Protein AF-G9L2Z3-F1 (afdb_monomer_lite)

Sequence (127 aa):
VCVERSVLLLQKPRLGVDSGAHSCELTGPVKLNDLVSVTQVNSICSVQGTVIGVDESTAFSWPTCDMCGNERLEQSPGDRDTFSCGDCSRVVTSPLLRRHLQVFLDCPSRPQCTVKVKLSQTSISSL

InterPro domains:
  IPR028032 Domain of unknown function DUF4503 [PF14951] (1-127)
  IPR053054 DNA repair-scaffolding protein [PTHR34347] (1-127)

Organism: Mustela putorius furo (NCBI:txid9669)

Radius of gyration: 21.16 Å; chains: 1; bounding box: 46×51×46 Å

Secondary structure (DSSP, 8-state):
--------PPPPP-------------SSPPPPPB--TTPPTT---B---EEEEE-GGG-EEEEE-TTT--S-EEEETTEEEEEEETTTTEEESS-EEEEE-EEEEE-TT-TT--EEEEPPHHHHHT-

Structure (mmCIF, N/CA/C/O backbone):
data_AF-G9L2Z3-F1
#
_entry.id   AF-G9L2Z3-F1
#
loop_
_atom_site.group_PDB
_atom_site.id
_atom_site.type_symbol
_atom_site.label_atom_id
_atom_site.label_alt_id
_atom_site.label_comp_id
_atom_site.label_asym_id
_atom_site.label_entity_id
_atom_site.label_seq_id
_atom_site.pdbx_PDB_ins_code
_atom_site.Cartn_x
_atom_site.Cartn_y
_atom_site.Cartn_z
_atom_site.occupancy
_atom_site.B_iso_or_equiv
_atom_site.auth_seq_id
_atom_site.auth_comp_id
_atom_site.auth_asym_id
_atom_site.auth_atom_id
_atom_site.pdbx_PDB_model_num
ATOM 1 N N . VAL A 1 1 ? 2.304 7.859 10.959 1.00 35.53 1 VAL A N 1
ATOM 2 C CA . VAL A 1 1 ? 1.212 8.743 10.481 1.00 35.53 1 VAL A CA 1
ATOM 3 C C . VAL A 1 1 ? 0.796 8.252 9.101 1.00 35.53 1 VAL A C 1
ATOM 5 O O . VAL A 1 1 ? 1.610 8.317 8.189 1.00 35.53 1 VAL A O 1
ATOM 8 N N . CYS A 1 2 ? -0.398 7.672 8.956 1.00 39.16 2 CYS A N 1
ATOM 9 C CA . CYS A 1 2 ? -0.909 7.229 7.655 1.00 39.16 2 CYS A CA 1
ATOM 10 C C . CYS A 1 2 ? -1.324 8.460 6.841 1.00 39.16 2 CYS A C 1
ATOM 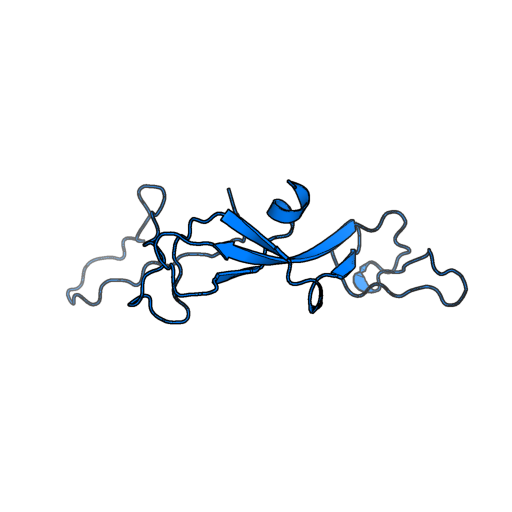12 O O . CYS A 1 2 ? -2.239 9.170 7.242 1.00 39.16 2 CYS A O 1
ATOM 14 N N . VAL A 1 3 ? -0.640 8.736 5.729 1.00 42.66 3 VAL A N 1
ATOM 15 C CA . VAL A 1 3 ? -0.977 9.850 4.829 1.00 42.66 3 VAL A CA 1
ATOM 16 C C . VAL A 1 3 ? -1.249 9.288 3.441 1.00 42.66 3 VAL A C 1
ATOM 18 O O . VAL A 1 3 ? -0.442 9.407 2.526 1.00 42.66 3 VAL A O 1
ATOM 21 N N . GLU A 1 4 ? -2.402 8.648 3.284 1.00 48.62 4 GLU A N 1
ATOM 22 C CA . GLU A 1 4 ? -3.096 8.711 2.002 1.00 48.62 4 GLU A CA 1
ATOM 23 C C . GLU A 1 4 ? -3.909 10.010 2.067 1.00 48.62 4 GLU A C 1
ATOM 25 O O . GLU A 1 4 ? -4.687 10.196 3.003 1.00 48.62 4 GLU A O 1
ATOM 30 N N . ARG A 1 5 ? -3.616 10.977 1.186 1.00 49.50 5 ARG A N 1
ATOM 31 C CA . ARG A 1 5 ? -4.146 12.354 1.238 1.00 49.50 5 ARG A CA 1
ATOM 32 C C . ARG A 1 5 ? -5.666 12.378 1.021 1.00 49.50 5 ARG A C 1
ATOM 34 O O . ARG A 1 5 ? -6.141 12.740 -0.049 1.00 49.50 5 ARG A O 1
ATOM 41 N N . SER A 1 6 ? -6.431 12.018 2.043 1.00 54.19 6 SER A N 1
ATOM 42 C CA . SER A 1 6 ? -7.870 12.253 2.084 1.00 54.19 6 SER A CA 1
ATOM 43 C C . SER A 1 6 ? -8.088 13.723 2.420 1.00 54.19 6 SER A C 1
ATOM 45 O O . SER A 1 6 ? -7.775 14.168 3.524 1.00 54.19 6 SER A O 1
ATOM 47 N N . VAL A 1 7 ? -8.570 14.501 1.452 1.00 60.03 7 VAL A N 1
ATOM 48 C CA . VAL A 1 7 ? -8.939 15.900 1.687 1.00 60.03 7 VAL A CA 1
ATOM 49 C C . VAL A 1 7 ? -10.280 15.907 2.413 1.00 60.03 7 VAL A C 1
ATOM 51 O O . VAL A 1 7 ? -11.308 15.558 1.837 1.00 60.03 7 VAL A O 1
ATOM 54 N N . LEU A 1 8 ? -10.265 16.282 3.692 1.00 59.47 8 LEU A N 1
ATOM 55 C CA . LEU A 1 8 ? -11.485 16.512 4.457 1.00 59.47 8 LEU A CA 1
ATOM 56 C C . LEU A 1 8 ? -12.011 17.908 4.122 1.00 59.47 8 LEU A C 1
ATOM 58 O O . LEU A 1 8 ? -11.366 18.906 4.434 1.00 59.47 8 LEU A O 1
ATOM 62 N N . LEU A 1 9 ? -13.187 17.981 3.501 1.00 60.50 9 LEU A N 1
ATOM 63 C CA . LEU A 1 9 ? -13.928 19.230 3.352 1.00 60.50 9 LEU A CA 1
ATOM 64 C C . LEU A 1 9 ? -15.053 19.244 4.382 1.00 60.50 9 LEU A C 1
ATOM 66 O O . LEU A 1 9 ? -15.941 18.390 4.352 1.00 60.50 9 LEU A O 1
ATOM 70 N N . LEU A 1 10 ? -15.017 20.210 5.300 1.00 59.78 10 LEU A N 1
ATOM 71 C CA . LEU A 1 10 ? -16.108 20.404 6.246 1.00 59.78 10 LEU A CA 1
ATOM 72 C C . LEU A 1 10 ? -17.334 20.897 5.469 1.00 59.78 10 LEU A C 1
ATOM 74 O O . LEU A 1 10 ? -17.287 21.946 4.822 1.00 59.78 10 LEU A O 1
ATOM 78 N N . GLN A 1 11 ? -18.434 20.144 5.508 1.00 57.38 11 GLN A N 1
ATOM 79 C CA . GLN A 1 11 ? -19.687 20.635 4.944 1.00 57.38 11 GLN A CA 1
ATOM 80 C C . GLN A 1 11 ? -20.130 21.862 5.741 1.00 57.38 11 GLN A C 1
ATOM 82 O O . GLN A 1 11 ? -20.254 21.807 6.965 1.00 57.38 11 GLN A O 1
ATOM 87 N N . LYS A 1 12 ? -20.360 22.977 5.037 1.00 55.25 12 LYS A N 1
ATOM 88 C CA . LYS A 1 12 ? -20.887 24.201 5.641 1.00 55.25 12 LYS A CA 1
ATOM 89 C C . LYS A 1 12 ? -22.200 23.855 6.361 1.00 55.25 12 LYS A C 1
ATOM 91 O O . LYS A 1 12 ? -23.083 23.277 5.717 1.00 55.25 12 LYS A O 1
ATOM 96 N N . PRO A 1 13 ? -22.352 24.180 7.659 1.00 48.16 13 PRO A N 1
ATOM 97 C CA . PRO A 1 13 ? -23.605 23.953 8.361 1.00 48.16 13 PRO A CA 1
ATOM 98 C C . PRO A 1 13 ? -24.740 24.615 7.581 1.00 48.16 13 PRO A C 1
ATOM 100 O O . PRO A 1 13 ? -24.649 25.795 7.237 1.00 48.16 13 PRO A O 1
ATOM 103 N N . ARG A 1 14 ? -25.814 23.872 7.289 1.00 49.00 14 ARG A N 1
ATOM 104 C CA . ARG A 1 14 ? -27.052 24.439 6.733 1.00 49.00 14 ARG A CA 1
ATOM 105 C C . ARG A 1 14 ? -27.821 25.180 7.827 1.00 49.00 14 ARG A C 1
ATOM 107 O O . ARG A 1 14 ? -28.951 24.831 8.145 1.00 49.00 14 ARG A O 1
ATOM 114 N N . LEU A 1 15 ? -27.192 26.182 8.427 1.00 48.12 15 LEU A N 1
ATOM 115 C CA . LEU A 1 15 ? -27.884 27.184 9.221 1.00 48.12 15 LEU A CA 1
ATOM 116 C C . LEU A 1 15 ? -28.004 28.411 8.331 1.00 48.12 15 LEU A C 1
ATOM 118 O O . LEU A 1 15 ? -27.017 29.066 8.005 1.00 48.12 15 LEU A O 1
ATOM 122 N N . GLY A 1 16 ? -29.226 28.637 7.850 1.00 51.03 16 GLY A N 1
ATOM 123 C CA . GLY A 1 16 ? -29.564 29.852 7.134 1.00 51.03 16 GLY A CA 1
ATOM 124 C C . GLY A 1 16 ? -29.298 31.047 8.036 1.00 51.03 16 GLY A C 1
ATOM 125 O O . GLY A 1 16 ? -29.812 31.099 9.145 1.00 51.03 16 GLY A O 1
ATOM 126 N N . VAL A 1 17 ? -28.440 31.943 7.568 1.00 44.88 17 VAL A N 1
ATOM 127 C CA . VAL A 1 17 ? -28.567 33.403 7.571 1.00 44.88 17 VAL A CA 1
ATOM 128 C C . VAL A 1 17 ? -27.271 33.929 6.953 1.00 44.88 17 VAL A C 1
ATOM 130 O O . VAL A 1 17 ? -26.172 33.442 7.215 1.00 44.88 17 VAL A O 1
ATOM 133 N N . ASP A 1 18 ? -27.462 34.874 6.047 1.00 54.47 18 ASP A N 1
ATOM 134 C CA . ASP A 1 18 ? -26.461 35.570 5.260 1.00 54.47 18 ASP A CA 1
ATOM 135 C C . ASP A 1 18 ? -25.359 36.183 6.144 1.00 54.47 18 ASP A C 1
ATOM 137 O O . ASP A 1 18 ? -25.625 37.018 7.008 1.00 54.47 18 ASP A O 1
ATOM 141 N N . SER A 1 19 ? -24.117 35.736 5.963 1.00 49.62 19 SER A N 1
ATOM 142 C CA . SER A 1 19 ? -22.906 36.415 6.435 1.00 49.62 19 SER A CA 1
ATOM 143 C C . SER A 1 19 ? -21.692 35.883 5.676 1.00 49.62 19 SER A C 1
ATOM 145 O O . SER A 1 19 ? -21.572 34.681 5.413 1.00 49.62 19 SER A O 1
ATOM 147 N N . GLY A 1 20 ? -20.823 36.819 5.288 1.00 47.25 20 GLY A N 1
ATOM 148 C CA . GLY A 1 20 ? -19.696 36.657 4.373 1.00 47.25 20 GLY A CA 1
ATOM 149 C C . GLY A 1 20 ? -18.858 35.401 4.601 1.00 47.25 20 GLY A C 1
ATOM 150 O O . GLY A 1 20 ? -18.643 34.939 5.719 1.00 47.25 20 GLY A O 1
ATOM 151 N N . ALA A 1 21 ? -18.416 34.820 3.489 1.00 49.72 21 ALA A N 1
ATOM 152 C CA . ALA A 1 21 ? -17.725 33.546 3.423 1.00 49.72 21 ALA A CA 1
ATOM 153 C C . ALA A 1 21 ? -16.389 33.554 4.187 1.00 49.72 21 ALA A C 1
ATOM 155 O O . ALA A 1 21 ? -15.342 33.866 3.629 1.00 49.72 21 ALA A O 1
ATOM 156 N N . HIS A 1 22 ? -16.418 33.119 5.444 1.00 50.19 22 HIS A N 1
ATOM 157 C CA . HIS A 1 22 ? -15.239 32.582 6.106 1.00 50.19 22 HIS A CA 1
ATOM 158 C C . HIS A 1 22 ? -15.073 31.127 5.661 1.00 50.19 22 HIS A C 1
ATOM 160 O O . HIS A 1 22 ? -15.927 30.276 5.924 1.00 50.19 22 HIS A O 1
ATOM 166 N N . SER A 1 23 ? -13.992 30.861 4.927 1.00 57.44 23 SER A N 1
ATOM 167 C CA . SER A 1 23 ? -13.446 29.515 4.757 1.00 57.44 23 SER A CA 1
ATOM 168 C C . SER A 1 23 ? -13.345 28.870 6.143 1.00 57.44 23 SER A C 1
ATOM 170 O O . SER A 1 23 ? -12.799 29.476 7.065 1.00 57.44 23 SER A O 1
ATOM 172 N N . CYS A 1 24 ? -13.927 27.681 6.320 1.00 58.81 24 CYS A N 1
ATOM 173 C CA . CYS A 1 24 ? -13.792 26.917 7.557 1.00 58.81 24 CYS A CA 1
ATOM 174 C C . CYS A 1 24 ? -12.358 26.375 7.640 1.00 58.81 24 CYS A C 1
ATOM 176 O O . CYS A 1 24 ? -12.106 25.218 7.307 1.00 58.81 24 CYS A O 1
ATOM 178 N N . GLU A 1 25 ? -11.413 27.225 8.032 1.00 66.94 25 GLU A N 1
ATOM 179 C CA . GLU A 1 25 ? -10.048 26.803 8.324 1.00 66.94 25 GLU A CA 1
ATOM 180 C C . GLU A 1 25 ? -10.044 25.936 9.585 1.00 66.94 25 GLU A C 1
ATOM 182 O O . GLU A 1 25 ? -10.629 26.278 10.615 1.00 66.94 25 GLU A O 1
ATOM 187 N N . LEU A 1 26 ? -9.402 24.774 9.489 1.00 67.06 26 LEU A N 1
ATOM 188 C CA . LEU A 1 26 ? -9.229 23.872 10.618 1.00 67.06 26 LEU A CA 1
ATOM 189 C C . LEU A 1 26 ? -8.200 24.485 11.573 1.00 67.06 26 LEU A C 1
ATOM 191 O O . LEU A 1 26 ? -7.024 24.591 11.240 1.00 67.06 26 LEU A O 1
ATOM 195 N N . THR A 1 27 ? -8.630 24.847 12.779 1.00 76.50 27 THR A N 1
ATOM 196 C CA . THR A 1 27 ? -7.771 25.416 13.835 1.00 76.50 27 THR A CA 1
ATOM 197 C C . THR A 1 27 ? -6.833 24.395 14.492 1.00 76.50 27 THR A C 1
ATOM 199 O O . THR A 1 27 ? -6.074 24.747 15.392 1.00 76.50 27 THR A O 1
ATOM 202 N N . GLY A 1 28 ? -6.847 23.134 14.050 1.00 76.06 28 GLY A N 1
ATOM 203 C CA . GLY A 1 28 ? -5.963 22.084 14.544 1.00 76.06 28 GLY A CA 1
ATOM 204 C C . GLY A 1 28 ? -6.192 20.726 13.872 1.00 76.06 28 GLY A C 1
ATOM 205 O O . GLY A 1 28 ? -7.044 20.601 12.986 1.00 76.06 28 GLY A O 1
ATOM 206 N N . PRO A 1 29 ? -5.436 19.691 14.284 1.00 77.38 29 PRO A N 1
ATOM 207 C CA . PRO A 1 29 ? -5.604 18.335 13.775 1.00 77.38 29 PRO A CA 1
ATOM 208 C C . PRO A 1 29 ? -7.015 17.807 14.052 1.00 77.38 29 PRO A C 1
ATOM 210 O O . PRO A 1 29 ? -7.488 17.828 15.189 1.00 77.38 29 PRO A O 1
ATOM 213 N N . VAL A 1 30 ? -7.681 17.298 13.017 1.00 79.62 30 VAL A N 1
ATOM 214 C CA . VAL A 1 30 ? -9.016 16.705 13.148 1.00 79.62 30 VAL A CA 1
ATOM 215 C C . VAL A 1 30 ? -8.896 15.345 13.825 1.00 79.62 30 VAL A C 1
ATOM 217 O O . VAL A 1 30 ? -8.189 14.461 13.338 1.00 79.62 30 VAL A O 1
ATOM 220 N N . LYS A 1 31 ? -9.618 15.160 14.932 1.00 85.31 31 LYS A N 1
ATOM 221 C CA . LYS A 1 31 ? -9.793 13.846 15.550 1.00 85.31 31 LYS A CA 1
ATOM 222 C C . LYS A 1 31 ? -10.967 13.134 14.883 1.00 85.31 31 LYS A C 1
ATOM 224 O O . LYS A 1 31 ? -12.072 13.667 14.834 1.00 85.31 31 LYS A O 1
ATOM 229 N N . LEU A 1 32 ? -10.716 11.936 14.369 1.00 89.31 32 LEU A N 1
ATOM 230 C CA . LEU A 1 32 ? -11.748 11.084 13.789 1.00 89.31 32 LEU A CA 1
ATOM 231 C C . LEU A 1 32 ? -12.480 10.308 14.889 1.00 89.31 32 LEU A C 1
ATOM 233 O O . LEU A 1 32 ? -11.885 9.967 15.911 1.00 89.31 32 LEU A O 1
ATOM 237 N N . ASN A 1 33 ? -13.758 10.012 14.657 1.00 90.00 33 ASN A N 1
ATOM 238 C CA . ASN A 1 33 ? -14.525 9.112 15.518 1.00 90.00 33 ASN A CA 1
ATOM 239 C C . ASN A 1 33 ? -14.021 7.678 15.353 1.00 90.00 33 ASN A C 1
ATOM 241 O O . ASN A 1 33 ? -13.652 7.292 14.245 1.00 90.00 33 ASN A O 1
ATOM 245 N N . ASP A 1 34 ? -14.049 6.883 16.418 1.00 91.69 34 ASP A N 1
ATOM 246 C CA . ASP A 1 34 ? -13.689 5.469 16.336 1.00 91.69 34 ASP A CA 1
ATOM 247 C C . ASP A 1 34 ? -14.740 4.656 15.562 1.00 91.69 34 ASP A C 1
ATOM 249 O O . ASP A 1 34 ? -15.921 5.013 15.500 1.00 91.69 34 ASP A O 1
ATOM 253 N N . LEU A 1 35 ? -14.308 3.544 14.968 1.00 90.50 35 LEU A N 1
ATOM 254 C CA . LEU A 1 35 ? -15.187 2.591 14.299 1.00 90.50 35 LEU A CA 1
ATOM 255 C C . LEU A 1 35 ? -16.117 1.913 15.321 1.00 90.50 35 LEU A C 1
ATOM 257 O O . LEU A 1 35 ? -15.681 1.123 16.162 1.00 90.50 35 LEU A O 1
ATOM 261 N N . VAL A 1 36 ? -17.415 2.186 15.209 1.00 89.50 36 VAL A N 1
ATOM 262 C CA . VAL A 1 36 ? -18.482 1.667 16.075 1.00 89.50 36 VAL A CA 1
ATOM 263 C C . VAL A 1 36 ? -19.603 1.036 15.243 1.00 89.50 36 VAL A C 1
ATOM 265 O O . VAL A 1 36 ? -19.643 1.155 14.023 1.00 89.50 36 VAL A O 1
ATOM 268 N N . SER A 1 37 ? -20.544 0.349 15.894 1.00 87.00 37 SER A N 1
ATOM 269 C CA . SER A 1 37 ? -21.681 -0.307 15.221 1.00 87.00 37 SER A CA 1
ATOM 270 C C . SER A 1 37 ? -22.577 0.646 14.427 1.00 87.00 37 SER A C 1
ATOM 272 O O . SER A 1 37 ? -23.221 0.216 13.478 1.00 87.00 37 SER A O 1
ATOM 274 N N . VAL A 1 38 ? -22.626 1.921 14.820 1.00 89.81 38 VAL A N 1
ATOM 275 C CA . VAL A 1 38 ? -23.439 2.963 14.176 1.00 89.81 38 VAL A CA 1
ATOM 276 C C . VAL A 1 38 ? -22.652 3.796 13.159 1.00 89.81 38 VAL A C 1
ATOM 278 O O . VAL A 1 38 ? -23.193 4.753 12.608 1.00 89.81 38 VAL A O 1
ATOM 281 N N . THR A 1 39 ? -21.378 3.467 12.908 1.00 90.06 39 THR A N 1
ATOM 282 C CA . THR A 1 39 ? -20.564 4.163 11.905 1.00 90.06 39 THR A CA 1
ATOM 283 C C . THR A 1 39 ? -21.188 3.982 10.524 1.00 90.06 39 THR A C 1
ATOM 285 O O . THR A 1 39 ? -21.442 2.864 10.078 1.00 90.06 39 THR A O 1
ATOM 288 N N . GLN A 1 40 ? -21.435 5.095 9.834 1.00 92.00 40 GLN A N 1
ATOM 289 C CA . GLN A 1 40 ? -22.049 5.079 8.512 1.00 92.00 40 GLN A CA 1
ATOM 290 C C . GLN A 1 40 ? -21.094 4.488 7.467 1.00 92.00 40 GLN A C 1
ATOM 292 O O . GLN A 1 40 ? -19.884 4.731 7.491 1.00 92.00 40 GLN A O 1
ATOM 297 N N . VAL A 1 41 ? -21.653 3.754 6.505 1.00 90.62 41 VAL A N 1
ATOM 298 C CA . VAL A 1 41 ? -20.919 3.271 5.329 1.00 90.62 41 VAL A CA 1
ATOM 299 C C . VAL A 1 41 ? -20.298 4.456 4.579 1.00 90.62 41 VAL A C 1
ATOM 301 O O . VAL A 1 41 ? -20.930 5.501 4.438 1.00 90.62 41 VAL A O 1
ATOM 304 N N . ASN A 1 42 ? -19.067 4.286 4.089 1.00 88.31 42 ASN A N 1
ATOM 305 C CA . ASN A 1 42 ? -18.289 5.320 3.389 1.00 88.31 42 ASN A CA 1
ATOM 306 C C . ASN A 1 42 ? -17.981 6.576 4.228 1.00 88.31 42 ASN A C 1
ATOM 308 O O . ASN A 1 42 ? -17.738 7.645 3.669 1.00 88.31 42 ASN A O 1
ATOM 312 N N . SER A 1 43 ? -17.976 6.460 5.558 1.00 89.06 43 SER A N 1
ATOM 313 C CA . SER A 1 43 ? -17.464 7.509 6.444 1.00 89.06 43 SER A CA 1
ATOM 314 C C . SER A 1 43 ? -16.006 7.257 6.837 1.00 89.06 43 SER A C 1
ATOM 316 O O . SER A 1 43 ? -15.510 6.131 6.787 1.00 89.06 43 SER A O 1
ATOM 318 N N . ILE A 1 44 ? -15.311 8.325 7.227 1.00 89.81 44 ILE A N 1
ATOM 319 C CA . ILE A 1 44 ? -13.924 8.264 7.693 1.00 89.81 44 ILE A CA 1
ATOM 320 C C . ILE A 1 44 ? -13.929 8.119 9.218 1.00 89.81 44 ILE A C 1
ATOM 322 O O . ILE A 1 44 ? -14.567 8.904 9.919 1.00 89.81 44 ILE A O 1
ATOM 326 N N . CYS A 1 45 ? -13.206 7.123 9.727 1.00 90.69 45 CYS A N 1
ATOM 327 C CA . CYS A 1 45 ? -13.115 6.814 11.151 1.00 90.69 45 CYS A CA 1
ATOM 328 C C . CYS A 1 45 ? -11.696 6.375 11.547 1.00 90.69 45 CYS A C 1
ATOM 330 O O . CYS A 1 45 ? -10.857 6.071 10.698 1.00 90.69 45 CYS A O 1
ATOM 332 N N . SER A 1 46 ? -11.436 6.376 12.850 1.00 91.94 46 SER A N 1
ATOM 333 C CA . SER A 1 46 ? -10.250 5.809 13.485 1.00 91.94 46 SER A CA 1
ATOM 334 C C . SER A 1 46 ? -10.505 4.344 13.844 1.00 91.94 46 SER A C 1
ATOM 336 O O . SER A 1 46 ? -11.608 3.968 14.238 1.00 91.94 46 SER A O 1
ATOM 338 N N . VAL A 1 47 ? -9.482 3.502 13.730 1.00 92.12 47 VAL A N 1
ATOM 339 C CA . VAL A 1 47 ? -9.535 2.117 14.202 1.00 92.12 47 VAL A CA 1
ATOM 340 C C . VAL A 1 47 ? -8.225 1.761 14.888 1.00 92.12 47 VAL A C 1
ATOM 342 O O . VAL A 1 47 ? -7.146 2.112 14.413 1.00 92.12 47 VAL A O 1
ATOM 345 N N . GLN A 1 48 ? -8.332 1.053 16.007 1.00 92.12 48 GLN A N 1
ATOM 346 C CA . GLN A 1 48 ? -7.203 0.517 16.751 1.00 92.12 48 GLN A CA 1
ATOM 347 C C . GLN A 1 48 ? -7.437 -0.973 16.997 1.00 92.12 48 GLN A C 1
ATOM 349 O O . GLN A 1 48 ? -8.539 -1.397 17.348 1.00 92.12 48 GLN A O 1
ATO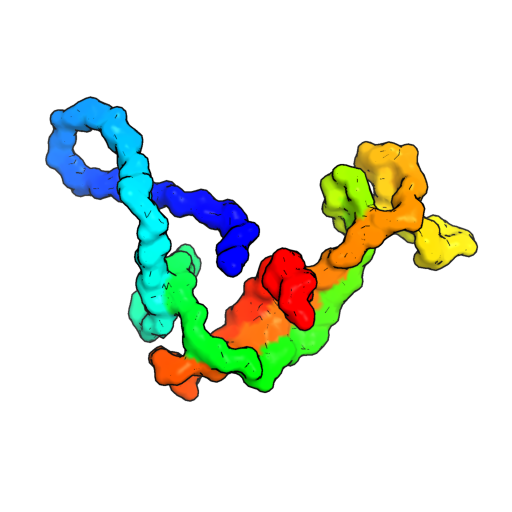M 354 N N . GLY A 1 49 ? -6.396 -1.769 16.790 1.00 92.88 49 GLY A N 1
ATOM 355 C CA . GLY A 1 49 ? -6.451 -3.214 16.937 1.00 92.88 49 GLY A CA 1
ATOM 356 C C . GLY A 1 49 ? -5.086 -3.851 16.722 1.00 92.88 49 GLY A C 1
ATOM 357 O O . GLY A 1 49 ? -4.123 -3.170 16.359 1.00 92.88 49 GLY A O 1
ATOM 358 N N . THR A 1 50 ? -5.024 -5.157 16.943 1.00 94.88 50 THR A N 1
ATOM 359 C CA . THR A 1 50 ? -3.830 -5.977 16.728 1.00 94.88 50 THR A CA 1
ATOM 360 C C . THR A 1 50 ? -3.934 -6.662 15.375 1.00 94.88 50 THR A C 1
ATOM 362 O O . THR A 1 50 ? -4.974 -7.227 15.051 1.00 94.88 50 THR A O 1
ATOM 365 N N . VAL A 1 51 ? -2.867 -6.638 14.578 1.00 94.94 51 VAL A N 1
ATOM 366 C CA . VAL A 1 51 ? -2.821 -7.412 13.331 1.00 94.94 51 VAL A CA 1
ATOM 367 C C . VAL A 1 51 ? -2.784 -8.898 13.677 1.00 94.94 51 VAL A C 1
ATOM 369 O O . VAL A 1 51 ? -1.852 -9.350 14.336 1.00 94.94 51 VAL A O 1
ATOM 372 N N . ILE A 1 52 ? -3.788 -9.648 13.226 1.00 95.75 52 ILE A N 1
ATOM 373 C CA . ILE A 1 52 ? -3.916 -11.093 13.484 1.00 95.75 52 ILE A CA 1
ATOM 374 C C . ILE A 1 52 ? -3.713 -11.954 12.238 1.00 95.75 52 ILE A C 1
ATOM 376 O O . ILE A 1 52 ? -3.637 -13.174 12.336 1.00 95.75 52 ILE A O 1
ATOM 380 N N . GLY A 1 53 ? -3.629 -11.336 11.062 1.00 95.94 53 GLY A N 1
ATOM 381 C CA . GLY A 1 53 ? -3.404 -12.057 9.819 1.00 95.94 53 GLY A CA 1
ATOM 382 C C . GLY A 1 53 ? -3.315 -11.141 8.610 1.00 95.94 53 GLY A C 1
ATOM 383 O O . GLY A 1 53 ? -3.662 -9.958 8.667 1.00 95.94 53 GLY A O 1
ATOM 384 N N . VAL A 1 54 ? -2.865 -11.719 7.504 1.00 96.25 54 VAL A N 1
ATOM 385 C CA . VAL A 1 54 ? -2.753 -11.079 6.194 1.00 96.25 54 VAL A CA 1
ATOM 386 C C . VAL A 1 54 ? -3.713 -11.776 5.233 1.00 96.25 54 VAL A C 1
ATOM 388 O O . VAL A 1 54 ? -3.849 -12.996 5.265 1.00 96.25 54 VAL A O 1
ATOM 391 N N . ASP A 1 55 ? -4.381 -11.013 4.370 1.00 97.31 55 ASP A N 1
ATOM 392 C CA . ASP A 1 55 ? -5.161 -11.568 3.259 1.00 97.31 55 ASP A CA 1
ATOM 393 C C . ASP A 1 55 ? -4.221 -11.903 2.088 1.00 97.31 55 ASP A C 1
ATOM 395 O O . ASP A 1 55 ? -4.081 -11.127 1.136 1.00 97.31 55 ASP A O 1
ATOM 399 N N . GLU A 1 56 ? -3.542 -13.050 2.186 1.00 96.31 56 GLU A N 1
ATOM 400 C CA . GLU A 1 56 ? -2.552 -13.517 1.202 1.00 96.31 56 GLU A CA 1
ATOM 401 C C . GLU A 1 56 ? -3.137 -13.671 -0.205 1.00 96.31 56 GLU A C 1
ATOM 403 O O . GLU A 1 56 ? -2.441 -13.434 -1.188 1.00 96.31 56 GLU A O 1
ATOM 408 N N . SER A 1 57 ? -4.436 -13.975 -0.317 1.00 96.75 57 SER A N 1
ATOM 409 C CA . SER A 1 57 ? -5.122 -14.117 -1.609 1.00 96.75 57 SER A CA 1
ATOM 410 C C . SER A 1 57 ? -5.136 -12.824 -2.430 1.00 96.75 57 SER A C 1
ATOM 412 O O . SER A 1 57 ? -5.260 -12.856 -3.654 1.00 96.75 57 SER A O 1
ATOM 414 N N . THR A 1 58 ? -4.993 -11.682 -1.752 1.00 95.81 58 THR A N 1
ATOM 415 C CA . THR A 1 58 ? -4.925 -10.357 -2.371 1.00 95.81 58 THR A CA 1
ATOM 416 C C . THR A 1 58 ? -3.540 -9.733 -2.277 1.00 95.81 58 THR A C 1
ATOM 418 O O . THR A 1 58 ? -3.373 -8.612 -2.743 1.00 95.81 58 THR A O 1
ATOM 421 N N . ALA A 1 59 ? -2.556 -10.397 -1.670 1.00 96.56 59 ALA A N 1
ATOM 422 C CA . ALA A 1 59 ? -1.220 -9.843 -1.507 1.00 96.56 59 ALA A CA 1
ATOM 423 C C . ALA A 1 59 ? -0.430 -9.966 -2.817 1.00 96.56 59 ALA A C 1
ATOM 425 O O . ALA A 1 59 ? -0.234 -11.060 -3.338 1.00 96.56 59 ALA A O 1
ATOM 426 N N . PHE A 1 60 ? 0.045 -8.842 -3.353 1.00 95.56 60 PHE A N 1
ATOM 427 C CA . PHE A 1 60 ? 0.891 -8.841 -4.549 1.00 95.56 60 PHE A CA 1
ATOM 428 C C . PHE A 1 60 ? 1.848 -7.651 -4.560 1.00 95.56 60 PHE A C 1
ATOM 430 O O . PHE A 1 60 ? 1.601 -6.615 -3.936 1.00 95.56 60 PHE A O 1
ATOM 437 N N . SER A 1 61 ? 2.953 -7.802 -5.284 1.00 94.81 61 SER A N 1
ATOM 438 C CA . SER A 1 61 ? 3.912 -6.740 -5.566 1.00 94.81 61 SER A CA 1
ATOM 439 C C . SER A 1 61 ? 4.100 -6.589 -7.069 1.00 94.81 61 SER A C 1
ATOM 441 O O . SER A 1 61 ? 3.901 -7.536 -7.830 1.00 94.81 61 SER A O 1
ATOM 443 N N . TRP A 1 62 ? 4.432 -5.379 -7.507 1.00 94.19 62 TRP A N 1
ATOM 444 C CA . TRP A 1 62 ? 4.653 -5.089 -8.919 1.00 94.19 62 TRP A CA 1
ATOM 445 C C . TRP A 1 62 ? 5.654 -3.943 -9.099 1.00 94.19 62 TRP A C 1
ATOM 447 O O . TRP A 1 62 ? 5.727 -3.044 -8.253 1.00 94.19 62 TRP A O 1
ATOM 457 N N . PRO A 1 63 ? 6.448 -3.967 -10.182 1.00 94.25 63 PRO A N 1
ATOM 458 C CA . PRO A 1 63 ? 7.361 -2.885 -10.512 1.00 94.25 63 PRO A CA 1
ATOM 459 C C . PRO A 1 63 ? 6.607 -1.685 -11.100 1.00 94.25 63 PRO A C 1
ATOM 461 O O . PRO A 1 63 ? 5.589 -1.828 -11.776 1.00 94.25 63 PRO A O 1
ATOM 464 N N . THR A 1 64 ? 7.137 -0.489 -10.864 1.00 95.50 64 THR A N 1
ATOM 465 C CA . THR A 1 64 ? 6.630 0.777 -11.407 1.00 95.50 64 THR A CA 1
ATOM 466 C C . THR A 1 64 ? 7.780 1.640 -11.915 1.00 95.50 64 THR A C 1
ATOM 468 O O . THR A 1 64 ? 8.929 1.458 -11.504 1.00 95.50 64 THR A O 1
ATOM 471 N N . CYS A 1 65 ? 7.488 2.561 -12.834 1.00 95.38 65 CYS A N 1
ATOM 472 C CA . CYS A 1 65 ? 8.488 3.469 -13.386 1.00 95.38 65 CYS A CA 1
ATOM 473 C C . CYS A 1 65 ? 9.113 4.317 -12.273 1.00 95.38 65 CYS A C 1
ATOM 475 O O . CYS A 1 65 ? 8.414 4.956 -11.488 1.00 95.38 65 CYS A O 1
ATOM 477 N N . ASP A 1 66 ? 10.435 4.373 -12.256 1.00 94.31 66 ASP A N 1
ATOM 478 C CA . ASP A 1 66 ? 11.248 5.093 -11.279 1.00 94.31 66 ASP A CA 1
ATOM 479 C C . ASP A 1 66 ? 11.199 6.618 -11.412 1.00 94.31 66 ASP A C 1
ATOM 481 O O . ASP A 1 66 ? 11.592 7.326 -10.489 1.00 94.31 66 ASP A O 1
ATOM 485 N N . MET A 1 67 ? 10.670 7.130 -12.526 1.00 94.19 67 MET A N 1
ATOM 486 C CA . MET A 1 67 ? 10.537 8.573 -12.761 1.00 94.19 67 MET A CA 1
ATOM 487 C C . MET A 1 67 ? 9.108 9.077 -12.649 1.00 94.19 67 MET A C 1
ATOM 489 O O . MET A 1 67 ? 8.859 10.061 -11.960 1.00 94.19 67 MET A O 1
ATOM 493 N N . CYS A 1 68 ? 8.165 8.440 -13.348 1.00 94.19 68 CYS A N 1
ATOM 494 C CA . CYS A 1 68 ? 6.776 8.904 -13.385 1.00 94.19 68 CYS A CA 1
ATOM 495 C C . CYS A 1 68 ? 5.840 8.101 -12.475 1.00 94.19 68 CYS A C 1
ATOM 497 O O . CYS A 1 68 ? 4.698 8.507 -12.273 1.00 94.19 68 CYS A O 1
ATOM 499 N N . GLY A 1 69 ? 6.288 6.962 -11.934 1.00 93.12 69 GLY A N 1
ATOM 500 C CA . GLY A 1 69 ? 5.450 6.080 -11.123 1.00 93.12 69 GLY A CA 1
ATOM 501 C C . GLY A 1 69 ? 4.386 5.307 -11.906 1.00 93.12 69 GLY A C 1
ATOM 502 O O . GLY A 1 69 ? 3.497 4.736 -11.278 1.00 93.12 69 GLY A O 1
ATOM 503 N N . ASN A 1 70 ? 4.443 5.284 -13.246 1.00 94.31 70 ASN A N 1
ATOM 504 C CA . ASN A 1 70 ? 3.519 4.490 -14.056 1.00 94.31 70 ASN A CA 1
ATOM 505 C C . ASN A 1 70 ? 3.659 2.997 -13.715 1.00 94.31 70 ASN A C 1
ATOM 507 O O . ASN A 1 70 ? 4.761 2.455 -13.633 1.00 94.31 70 ASN A O 1
ATOM 511 N N . GLU A 1 71 ? 2.520 2.348 -13.509 1.00 94.19 71 GLU A N 1
ATOM 512 C CA . GLU A 1 71 ? 2.402 0.947 -13.107 1.00 94.19 71 GLU A CA 1
ATOM 513 C C . GLU A 1 71 ? 2.280 -0.006 -14.307 1.00 94.19 71 GLU A C 1
ATOM 515 O O . GLU A 1 71 ? 2.365 -1.219 -14.146 1.00 94.19 71 GLU A O 1
ATOM 520 N N . ARG A 1 72 ? 2.088 0.530 -15.519 1.00 93.31 72 ARG A N 1
ATOM 521 C CA . ARG A 1 72 ? 1.946 -0.225 -16.772 1.00 93.31 72 ARG A CA 1
ATOM 522 C C . ARG A 1 72 ? 3.282 -0.328 -17.499 1.00 93.31 72 ARG A C 1
ATOM 524 O O . ARG A 1 72 ? 3.443 0.201 -18.596 1.00 93.31 72 ARG A O 1
ATOM 531 N N . LEU A 1 73 ? 4.252 -0.964 -16.850 1.00 93.88 73 LEU A N 1
ATOM 532 C CA . LEU A 1 73 ? 5.529 -1.264 -17.487 1.00 93.88 73 LEU A CA 1
ATOM 533 C C . LEU A 1 73 ? 5.373 -2.420 -18.476 1.00 93.88 73 LEU A C 1
ATOM 535 O O . LEU A 1 73 ? 4.722 -3.421 -18.180 1.00 93.88 73 LEU A O 1
ATOM 539 N N . GLU A 1 74 ? 6.000 -2.288 -19.636 1.00 92.94 74 GLU A N 1
ATOM 540 C CA . GLU A 1 74 ? 6.064 -3.338 -20.646 1.00 92.94 74 GLU A CA 1
ATOM 541 C C . GLU A 1 74 ? 7.334 -4.160 -20.424 1.00 92.94 74 GLU A C 1
ATOM 543 O O . GLU A 1 74 ? 8.423 -3.609 -20.269 1.00 92.94 74 GLU A O 1
ATOM 548 N N . GLN A 1 75 ? 7.204 -5.483 -20.369 1.00 89.75 75 GLN A N 1
ATOM 549 C CA . GLN A 1 75 ? 8.351 -6.377 -20.241 1.00 89.75 75 GLN A CA 1
ATOM 550 C C . GLN A 1 75 ? 8.913 -6.686 -21.629 1.00 89.75 75 GLN A C 1
ATOM 552 O O . GLN A 1 75 ? 8.161 -6.991 -22.559 1.00 89.75 75 GLN A O 1
ATOM 557 N N . SER A 1 76 ? 10.235 -6.616 -21.772 1.00 81.06 76 SER A N 1
ATOM 558 C CA . SER A 1 76 ? 10.885 -6.851 -23.060 1.00 81.06 76 SER A CA 1
ATOM 559 C C . SER A 1 76 ? 10.740 -8.323 -23.486 1.00 81.06 76 SER A C 1
ATOM 561 O O . SER A 1 76 ? 11.021 -9.215 -22.687 1.00 81.06 76 SER A O 1
ATOM 563 N N . PRO A 1 77 ? 10.372 -8.628 -24.749 1.00 75.19 77 PRO A N 1
ATOM 564 C CA . PRO A 1 77 ? 10.124 -10.006 -25.195 1.00 75.19 77 PRO A CA 1
ATOM 565 C C . PRO A 1 77 ? 11.325 -10.965 -25.091 1.00 75.19 77 PRO A C 1
ATOM 567 O O . PRO A 1 77 ? 11.136 -12.177 -25.153 1.00 75.19 77 PRO A O 1
ATOM 570 N N . GLY A 1 78 ? 12.549 -10.440 -24.961 1.00 76.00 78 GLY A N 1
ATOM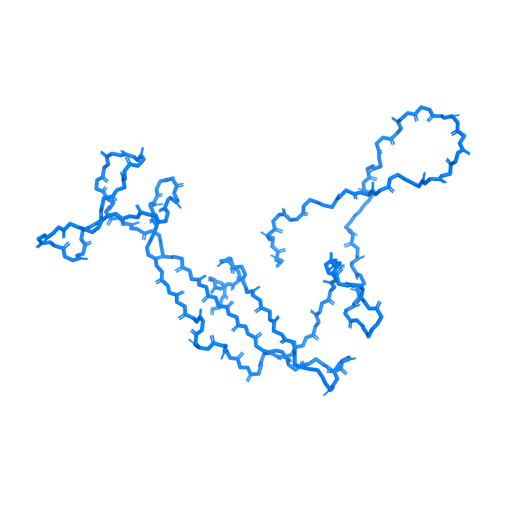 571 C CA . GLY A 1 78 ? 13.791 -11.221 -24.896 1.00 76.00 78 GLY A CA 1
ATOM 572 C C . GLY A 1 78 ? 14.516 -11.190 -23.549 1.00 76.00 78 GLY A C 1
ATOM 573 O O . GLY A 1 78 ? 15.472 -11.939 -23.375 1.00 76.00 78 GLY A O 1
ATOM 574 N N . ASP A 1 79 ? 14.076 -10.354 -22.608 1.00 79.75 79 ASP A N 1
ATOM 575 C CA . ASP A 1 79 ? 14.707 -10.206 -21.298 1.00 79.75 79 ASP A CA 1
ATOM 576 C C . ASP A 1 79 ? 13.634 -9.939 -20.237 1.00 79.75 79 ASP A C 1
ATOM 578 O O . ASP A 1 79 ? 12.979 -8.894 -20.238 1.00 79.75 79 ASP A O 1
ATOM 582 N N . ARG A 1 80 ? 13.448 -10.912 -19.339 1.00 77.44 80 ARG A N 1
ATOM 583 C CA . ARG A 1 80 ? 12.429 -10.853 -18.283 1.00 77.44 80 ARG A CA 1
ATOM 584 C C . ARG A 1 80 ? 12.752 -9.807 -17.218 1.00 77.44 80 ARG A C 1
ATOM 586 O O . ARG A 1 80 ? 11.839 -9.399 -16.503 1.00 77.44 80 ARG A O 1
ATOM 593 N N . ASP A 1 81 ? 13.988 -9.335 -17.145 1.00 80.06 81 ASP A N 1
ATOM 594 C CA . ASP A 1 81 ? 14.399 -8.377 -16.122 1.00 80.06 81 ASP A CA 1
ATOM 595 C C . ASP A 1 81 ? 14.402 -6.931 -16.643 1.00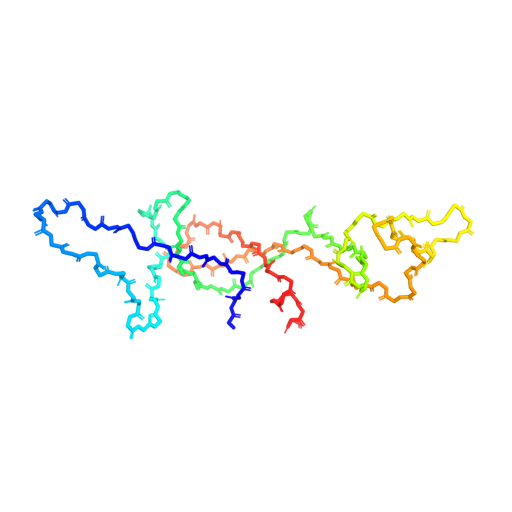 80.06 81 ASP A C 1
ATOM 597 O O . ASP A 1 81 ? 14.562 -5.988 -15.866 1.00 80.06 81 ASP A O 1
ATOM 601 N N . THR A 1 82 ? 14.140 -6.735 -17.942 1.00 88.25 82 THR A N 1
ATOM 602 C CA . THR A 1 82 ? 14.102 -5.410 -18.567 1.00 88.25 82 THR A CA 1
ATOM 603 C C . THR A 1 82 ? 12.671 -4.919 -18.786 1.00 88.25 82 THR A C 1
ATOM 605 O O . THR A 1 82 ? 11.883 -5.507 -19.536 1.00 88.25 82 THR A O 1
ATOM 608 N N . PHE A 1 83 ? 12.368 -3.763 -18.193 1.00 93.00 83 PHE A N 1
ATOM 609 C CA . PHE A 1 83 ? 11.091 -3.065 -18.330 1.00 93.00 83 PHE A CA 1
ATOM 610 C C . PHE A 1 83 ? 11.229 -1.790 -19.167 1.00 93.00 83 PHE A C 1
ATOM 612 O O . PHE A 1 83 ? 12.202 -1.051 -19.026 1.00 93.00 83 PHE A O 1
ATOM 619 N N . SER A 1 84 ? 10.226 -1.470 -19.980 1.00 94.50 84 SER A N 1
ATOM 620 C CA . SER A 1 84 ? 10.069 -0.171 -20.639 1.00 94.50 84 SER A CA 1
ATOM 621 C C . SER A 1 84 ? 8.841 0.566 -20.112 1.00 94.50 84 SER A C 1
ATOM 623 O O . SER A 1 84 ? 7.793 -0.019 -19.844 1.00 94.50 84 SER A O 1
ATOM 625 N N . CYS A 1 85 ? 8.970 1.882 -19.955 1.00 96.06 85 CYS A N 1
ATOM 626 C CA . CYS A 1 85 ? 7.853 2.756 -19.621 1.00 96.06 85 CYS A CA 1
ATOM 627 C C . CYS A 1 85 ? 7.415 3.501 -20.880 1.00 96.06 85 CYS A C 1
ATOM 629 O O . CYS A 1 85 ? 8.177 4.328 -21.387 1.00 96.06 85 CYS A O 1
ATOM 631 N N . GLY A 1 86 ? 6.180 3.272 -21.333 1.00 94.44 86 GLY A N 1
ATOM 632 C CA . GLY A 1 86 ? 5.611 3.967 -22.493 1.00 94.44 86 GLY A CA 1
ATOM 633 C C . GLY A 1 86 ? 5.592 5.489 -22.315 1.00 94.44 86 GLY A C 1
ATOM 634 O O . GLY A 1 86 ? 6.102 6.217 -23.164 1.00 94.44 86 GLY A O 1
ATOM 635 N N . ASP A 1 87 ? 5.127 5.973 -21.158 1.00 95.81 87 ASP A N 1
ATOM 636 C CA . ASP A 1 87 ? 4.990 7.419 -20.901 1.00 95.81 87 ASP A CA 1
ATOM 637 C C . ASP A 1 87 ? 6.328 8.170 -20.903 1.00 95.81 87 ASP A C 1
ATOM 639 O O . ASP A 1 87 ? 6.402 9.320 -21.326 1.00 95.81 87 ASP A O 1
ATOM 643 N N . CYS A 1 88 ? 7.399 7.527 -20.432 1.00 95.44 88 CYS A N 1
ATOM 644 C CA . CYS A 1 88 ? 8.742 8.103 -20.447 1.00 95.44 88 CYS A CA 1
ATOM 645 C C . CYS A 1 88 ? 9.522 7.757 -21.722 1.00 95.44 88 CYS A C 1
ATOM 647 O O . CYS A 1 88 ? 10.643 8.237 -21.874 1.00 95.44 88 CYS A O 1
ATOM 649 N N . SER A 1 89 ? 8.968 6.901 -22.590 1.00 94.56 89 SER A N 1
ATOM 650 C CA . SER A 1 89 ? 9.615 6.368 -23.796 1.00 94.56 89 SER A CA 1
ATOM 651 C C . SER A 1 89 ? 11.053 5.887 -23.548 1.00 94.56 89 SER A C 1
ATOM 653 O O . SER A 1 89 ? 11.973 6.208 -24.299 1.00 94.56 89 SER A O 1
ATOM 655 N N . ARG A 1 90 ? 11.266 5.142 -22.453 1.00 92.88 90 ARG A N 1
ATOM 656 C CA . ARG A 1 90 ? 12.602 4.691 -22.033 1.00 92.88 90 ARG A CA 1
ATOM 657 C C . ARG A 1 90 ? 12.588 3.328 -21.355 1.00 92.88 90 ARG A C 1
ATOM 659 O O . ARG A 1 90 ? 11.566 2.899 -20.817 1.00 92.88 90 ARG A O 1
ATOM 666 N N . VAL A 1 91 ? 13.765 2.713 -21.303 1.00 93.56 91 VAL A N 1
ATOM 667 C CA . VAL A 1 91 ? 14.038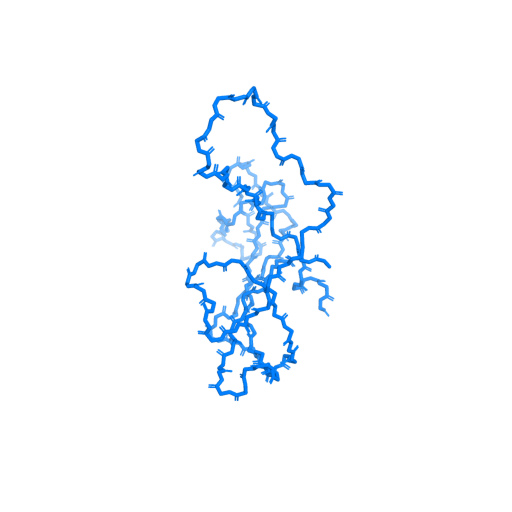 1.553 -20.449 1.00 93.56 91 VAL A CA 1
ATOM 668 C C . VAL A 1 91 ? 14.117 2.001 -18.987 1.00 93.56 91 VAL A C 1
ATOM 670 O O . VAL A 1 91 ? 14.743 3.012 -18.665 1.00 93.56 91 VAL A O 1
ATOM 673 N N . VAL A 1 92 ? 13.457 1.255 -18.107 1.00 94.00 92 VAL A N 1
ATOM 674 C CA . VAL A 1 92 ? 13.462 1.439 -16.656 1.00 94.00 92 VAL A CA 1
ATOM 675 C C . VAL A 1 92 ? 14.564 0.560 -16.078 1.00 94.00 92 VAL A C 1
ATOM 677 O O . VAL A 1 92 ? 14.449 -0.661 -16.076 1.00 94.00 92 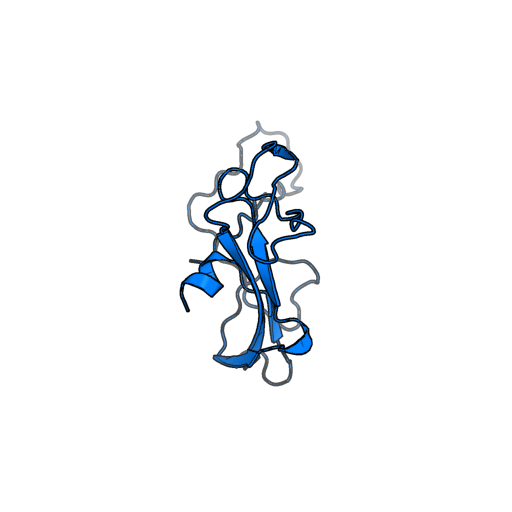VAL A O 1
ATOM 680 N N . THR A 1 93 ? 15.638 1.176 -15.591 1.00 89.44 93 THR A N 1
ATOM 681 C CA . THR A 1 93 ? 16.805 0.447 -15.063 1.00 89.44 93 THR A CA 1
ATOM 682 C C . THR A 1 93 ? 16.665 0.075 -13.590 1.00 89.44 93 THR A C 1
ATOM 684 O O . THR A 1 93 ? 17.304 -0.866 -13.136 1.00 89.44 93 THR A O 1
ATOM 687 N N . SER A 1 94 ? 15.844 0.815 -12.840 1.00 91.56 94 SER A N 1
ATOM 688 C CA . SER A 1 94 ? 15.724 0.676 -11.385 1.00 91.56 94 SER A CA 1
ATOM 689 C C . SER A 1 94 ? 14.265 0.819 -10.937 1.00 91.56 94 SER A C 1
ATOM 691 O O . SER A 1 94 ? 13.942 1.790 -10.254 1.00 91.56 94 SER A O 1
ATOM 693 N N . PRO A 1 95 ? 13.357 -0.091 -11.343 1.00 92.75 95 PRO A N 1
ATOM 694 C CA . PRO A 1 95 ? 11.930 0.059 -11.076 1.00 92.75 95 PRO A CA 1
ATOM 695 C C . PRO A 1 95 ? 11.633 0.156 -9.576 1.00 92.75 95 PRO A C 1
ATOM 697 O O . PRO A 1 95 ? 12.215 -0.554 -8.754 1.00 92.75 95 PRO A O 1
ATOM 700 N N . LEU A 1 96 ? 10.671 1.006 -9.217 1.00 93.38 96 LEU A N 1
ATOM 701 C CA . LEU A 1 96 ? 10.190 1.112 -7.843 1.00 93.38 96 LEU A CA 1
ATOM 702 C C . LEU A 1 96 ? 9.190 -0.009 -7.566 1.00 93.38 96 LEU A C 1
ATOM 704 O O . LEU A 1 96 ? 8.206 -0.160 -8.292 1.00 93.38 96 LEU A O 1
ATOM 708 N N . LEU A 1 97 ? 9.411 -0.772 -6.497 1.00 93.06 97 LEU A N 1
ATOM 709 C CA . LEU A 1 97 ? 8.532 -1.874 -6.119 1.00 93.06 97 LEU A CA 1
ATOM 710 C C . LEU A 1 97 ? 7.332 -1.365 -5.307 1.00 93.06 97 LEU A C 1
ATOM 712 O O . LEU A 1 97 ? 7.489 -0.881 -4.183 1.00 93.06 97 LEU A O 1
ATOM 716 N N . ARG A 1 98 ? 6.124 -1.513 -5.858 1.00 95.00 98 ARG A N 1
ATOM 717 C CA . ARG A 1 98 ? 4.859 -1.299 -5.143 1.00 95.00 98 ARG A CA 1
ATOM 718 C C . ARG A 1 98 ? 4.301 -2.606 -4.606 1.00 95.00 98 ARG A C 1
ATOM 720 O O . ARG A 1 98 ? 4.622 -3.687 -5.096 1.00 95.00 98 ARG A O 1
ATOM 727 N N . ARG A 1 99 ? 3.485 -2.499 -3.556 1.00 95.44 99 ARG A N 1
ATOM 728 C CA . ARG A 1 99 ? 2.888 -3.631 -2.839 1.00 95.44 99 ARG A CA 1
ATOM 729 C C . ARG A 1 99 ? 1.436 -3.346 -2.487 1.00 95.44 99 ARG A C 1
ATOM 731 O O . ARG A 1 99 ? 1.110 -2.259 -2.027 1.00 95.44 99 ARG A O 1
ATOM 738 N N . HIS A 1 100 ? 0.558 -4.321 -2.639 1.00 96.12 100 HIS A N 1
ATOM 739 C CA . HIS A 1 100 ? -0.801 -4.271 -2.110 1.00 96.12 100 HIS A CA 1
ATOM 740 C C . HIS A 1 100 ? -0.886 -5.276 -0.977 1.00 96.12 100 HIS A C 1
ATOM 742 O O . HIS A 1 100 ? -0.576 -6.451 -1.159 1.00 96.12 100 HIS A O 1
ATOM 748 N N . LEU A 1 101 ? -1.297 -4.797 0.194 1.00 96.81 101 LEU A N 1
ATOM 749 C CA . LEU A 1 101 ? -1.426 -5.617 1.386 1.00 96.81 101 LEU A CA 1
ATOM 750 C C . LEU A 1 101 ? -2.720 -5.263 2.112 1.00 96.81 101 LEU A C 1
ATOM 752 O O . LEU A 1 101 ? -3.014 -4.086 2.349 1.00 96.81 101 LEU A O 1
ATOM 756 N N . GLN A 1 102 ? -3.484 -6.292 2.463 1.00 97.44 102 GLN A N 1
ATOM 757 C CA . GLN A 1 102 ? -4.636 -6.182 3.345 1.00 97.44 102 GLN A CA 1
ATOM 758 C C . GLN A 1 102 ? -4.390 -7.029 4.587 1.00 97.44 102 GLN A C 1
ATOM 760 O O . GLN A 1 102 ? -3.886 -8.147 4.494 1.00 97.44 102 GLN A O 1
ATOM 765 N N . VAL A 1 103 ? -4.740 -6.482 5.745 1.00 96.38 103 VAL A N 1
ATOM 766 C CA . VAL A 1 103 ? -4.555 -7.135 7.041 1.00 96.38 103 VAL A CA 1
ATOM 767 C C . VAL A 1 103 ? -5.880 -7.263 7.767 1.00 96.38 103 VAL A C 1
ATOM 769 O O . VAL A 1 103 ? -6.768 -6.419 7.616 1.00 96.38 103 VAL A O 1
ATOM 772 N N . PHE A 1 104 ? -5.993 -8.309 8.572 1.00 96.44 104 PHE A N 1
ATOM 773 C CA . PHE A 1 104 ? -7.094 -8.508 9.499 1.00 96.44 104 PHE A CA 1
ATOM 774 C C . PHE A 1 104 ? -6.690 -8.006 10.876 1.00 96.44 104 PHE A C 1
ATOM 776 O O . PHE A 1 104 ? -5.599 -8.318 11.364 1.00 96.44 104 PHE A O 1
ATOM 783 N N . LEU A 1 105 ? -7.573 -7.228 11.492 1.00 95.56 105 LEU A N 1
ATOM 784 C CA . LEU A 1 105 ? -7.385 -6.710 12.837 1.00 95.56 105 LEU A CA 1
ATOM 785 C C . LEU A 1 105 ? -8.312 -7.425 13.817 1.00 95.56 105 LEU A C 1
ATOM 787 O O . LEU A 1 105 ? -9.509 -7.562 13.556 1.00 95.56 105 LEU A O 1
ATOM 791 N N . ASP A 1 106 ? -7.753 -7.807 14.961 1.00 93.50 106 ASP A N 1
ATOM 792 C CA . ASP A 1 106 ? -8.519 -8.000 16.185 1.00 93.50 106 ASP A CA 1
ATOM 793 C C . ASP A 1 106 ? -8.733 -6.633 16.842 1.00 93.50 106 ASP A C 1
ATOM 795 O O . ASP A 1 106 ? -7.780 -5.947 17.226 1.00 93.50 106 ASP A O 1
ATOM 799 N N . CYS A 1 107 ? -9.992 -6.212 16.919 1.00 92.62 107 CYS A N 1
ATOM 800 C CA . CYS A 1 107 ? -10.389 -4.912 17.440 1.00 92.62 107 CYS A CA 1
ATOM 801 C C . CYS A 1 107 ? -11.172 -5.105 18.745 1.00 92.62 107 CYS A C 1
ATOM 803 O O . CYS A 1 107 ? -12.348 -5.468 18.685 1.00 92.62 107 CYS A O 1
ATOM 805 N N . PRO A 1 108 ? -10.602 -4.777 19.921 1.00 86.75 108 PRO A N 1
ATOM 806 C CA . PRO A 1 108 ? -11.295 -4.935 21.204 1.00 86.75 108 PRO A CA 1
ATOM 807 C C . PRO A 1 108 ? -12.615 -4.155 21.304 1.00 86.75 108 PRO A C 1
ATOM 809 O O . PRO A 1 108 ? -13.546 -4.583 21.981 1.00 86.75 108 PRO A O 1
ATOM 812 N N . SER A 1 109 ? -12.737 -3.028 20.595 1.00 85.44 109 SER A N 1
ATOM 813 C CA . SER A 1 109 ? -13.985 -2.254 20.484 1.00 85.44 109 SER A CA 1
ATOM 814 C C . SER A 1 109 ? -15.073 -2.959 19.652 1.00 85.44 109 SER A C 1
ATOM 816 O O . SER A 1 109 ? -16.254 -2.588 19.684 1.00 85.44 109 SER A O 1
ATOM 818 N N . ARG A 1 110 ? -14.695 -3.978 18.873 1.00 86.06 110 ARG A N 1
ATOM 819 C CA . ARG A 1 110 ? -15.529 -4.703 17.906 1.00 86.06 110 ARG A CA 1
ATOM 820 C C . ARG A 1 110 ? -15.228 -6.217 17.930 1.00 86.06 110 ARG A C 1
ATOM 822 O O . ARG A 1 110 ? -14.881 -6.778 16.896 1.00 86.06 110 ARG A O 1
ATOM 829 N N . PRO A 1 111 ? -15.448 -6.914 19.063 1.00 81.38 111 PRO A N 1
ATOM 830 C CA . PRO A 1 111 ? -15.013 -8.306 19.252 1.00 81.38 111 PRO A CA 1
ATOM 831 C C . PRO A 1 111 ? -15.746 -9.338 18.376 1.00 81.38 111 PRO A C 1
ATOM 833 O O . PRO A 1 111 ? -15.308 -10.474 18.262 1.00 81.38 111 PRO A O 1
ATOM 836 N N . GLN A 1 112 ? -16.880 -8.973 17.771 1.00 84.06 112 GLN A N 1
ATOM 837 C CA . GLN A 1 112 ? -17.676 -9.856 16.905 1.00 84.06 112 GLN A CA 1
ATOM 838 C C . GLN A 1 112 ? -17.530 -9.517 15.415 1.00 84.06 112 GLN A C 1
ATOM 840 O O . GLN A 1 112 ? -18.332 -9.962 14.595 1.00 84.06 112 GLN A O 1
ATOM 845 N N . CYS A 1 113 ? -16.557 -8.681 15.051 1.00 84.94 113 CYS A N 1
ATOM 846 C CA . CYS A 1 113 ? -16.369 -8.233 13.679 1.00 84.94 113 CYS A CA 1
ATOM 847 C C . CYS A 1 113 ? -14.949 -8.529 13.210 1.00 84.94 113 CYS A C 1
ATOM 849 O O . CYS A 1 113 ? -13.983 -8.266 13.917 1.00 84.94 113 CYS A O 1
ATOM 851 N N . THR A 1 114 ? -14.823 -8.991 11.971 1.00 88.81 114 THR A N 1
ATOM 852 C CA . THR A 1 114 ? -13.537 -9.044 11.281 1.00 88.81 114 THR A CA 1
ATOM 853 C C . THR A 1 114 ? -13.314 -7.716 10.571 1.00 88.81 114 THR A C 1
ATOM 855 O O . THR A 1 114 ? -14.014 -7.395 9.610 1.00 88.81 114 THR A O 1
ATOM 858 N N . VAL A 1 115 ? -12.346 -6.929 11.040 1.00 93.81 115 VAL A N 1
ATOM 859 C CA . VAL A 1 115 ? -11.970 -5.674 10.381 1.00 93.81 115 VAL A CA 1
ATOM 860 C C . VAL A 1 115 ? -10.831 -5.955 9.410 1.00 93.81 115 VAL A C 1
ATOM 862 O O . VAL A 1 115 ? -9.757 -6.386 9.823 1.00 93.81 115 VAL A O 1
ATOM 865 N N . LYS A 1 116 ? -11.058 -5.701 8.118 1.00 95.56 116 LYS A N 1
ATOM 866 C CA . LYS A 1 116 ? -10.026 -5.784 7.081 1.00 95.56 116 LYS A CA 1
ATOM 867 C C . LYS A 1 116 ? -9.577 -4.387 6.666 1.00 95.56 116 LYS A C 1
ATOM 869 O O . LYS A 1 116 ? -10.407 -3.561 6.292 1.00 95.56 116 LYS A O 1
ATOM 874 N N . VAL A 1 117 ? -8.272 -4.136 6.699 1.00 95.31 117 VAL A N 1
ATOM 875 C CA . VAL A 1 117 ? -7.678 -2.833 6.369 1.00 95.31 117 VAL A CA 1
ATOM 876 C C . VAL A 1 117 ? -6.705 -2.985 5.210 1.00 95.31 117 VAL A C 1
ATOM 878 O O . VAL A 1 117 ? -5.792 -3.805 5.267 1.00 95.31 117 VAL A O 1
ATOM 881 N N . LYS A 1 118 ? -6.876 -2.170 4.165 1.00 96.12 118 LYS A N 1
ATOM 882 C CA . LYS A 1 118 ? -5.876 -2.000 3.105 1.00 96.12 118 LYS A CA 1
ATOM 883 C C . LYS A 1 118 ? -4.804 -1.026 3.584 1.00 96.12 118 LYS A C 1
ATOM 885 O O . LYS A 1 118 ? -5.126 0.082 4.005 1.00 96.12 118 LYS A O 1
ATOM 890 N N . LEU A 1 119 ? -3.544 -1.433 3.502 1.00 95.06 119 LEU A N 1
ATOM 891 C CA . LEU A 1 119 ? -2.418 -0.595 3.897 1.00 95.06 119 LEU A CA 1
ATOM 892 C C . LEU A 1 119 ? -1.947 0.282 2.730 1.00 95.06 119 LEU A C 1
ATOM 894 O O . LEU A 1 119 ? -1.998 -0.118 1.565 1.00 95.06 119 LEU A O 1
ATOM 898 N N . SER A 1 120 ? -1.468 1.484 3.050 1.00 93.75 120 SER A N 1
ATOM 899 C CA . SER A 1 120 ? -0.822 2.369 2.080 1.00 93.75 120 SER A CA 1
ATOM 900 C C . SER A 1 120 ? 0.609 1.903 1.784 1.00 93.75 120 SER A C 1
ATOM 902 O O . SER A 1 120 ? 1.228 1.212 2.594 1.00 93.75 120 SER A O 1
ATOM 904 N N . GLN A 1 121 ? 1.183 2.339 0.655 1.00 92.31 121 GLN A N 1
ATOM 905 C CA . GLN A 1 121 ? 2.571 2.000 0.296 1.00 92.31 121 GLN A CA 1
ATOM 906 C C . GLN A 1 121 ? 3.572 2.391 1.393 1.00 92.31 121 GLN A C 1
ATOM 908 O O . GLN A 1 121 ? 4.502 1.646 1.678 1.00 92.31 121 GLN A O 1
ATOM 913 N N . THR A 1 122 ? 3.378 3.552 2.025 1.00 91.44 122 THR A N 1
ATOM 914 C CA . THR A 1 122 ? 4.283 4.052 3.067 1.00 91.44 122 THR A CA 1
ATOM 915 C C . THR A 1 122 ? 4.221 3.206 4.329 1.00 91.44 122 THR A C 1
ATOM 917 O O . THR A 1 122 ? 5.268 2.882 4.878 1.00 91.44 122 THR A O 1
ATOM 920 N N . SER A 1 123 ? 3.021 2.795 4.752 1.00 91.88 123 SER A N 1
ATOM 921 C CA . SER A 1 123 ? 2.854 1.879 5.881 1.00 91.88 123 SER A CA 1
ATOM 922 C C . SER A 1 123 ? 3.502 0.526 5.600 1.00 91.88 123 SER A C 1
ATOM 924 O O . SER A 1 123 ? 4.227 0.023 6.450 1.00 91.88 123 SER A O 1
ATOM 926 N N . ILE A 1 124 ? 3.308 -0.031 4.400 1.00 93.44 124 ILE A N 1
ATOM 927 C CA . ILE A 1 124 ? 3.907 -1.318 4.013 1.00 93.44 124 ILE A CA 1
ATOM 928 C C . ILE A 1 124 ? 5.444 -1.225 3.960 1.00 93.44 124 ILE A C 1
ATOM 930 O O . ILE A 1 124 ? 6.130 -2.177 4.313 1.00 93.44 124 ILE A O 1
ATOM 934 N N . SER A 1 125 ? 6.004 -0.089 3.539 1.00 89.50 125 SER A N 1
ATOM 935 C CA . SER A 1 125 ? 7.458 0.139 3.519 1.00 89.50 125 SER A CA 1
ATOM 936 C C . SER A 1 125 ? 8.089 0.408 4.879 1.00 89.50 125 SER A C 1
ATOM 938 O O . SER A 1 125 ? 9.309 0.351 4.975 1.00 89.50 125 SER A O 1
ATOM 940 N N . SER A 1 126 ? 7.288 0.695 5.906 1.00 89.38 126 SER A N 1
ATOM 941 C CA . SER A 1 126 ? 7.770 0.853 7.283 1.00 89.38 126 SER A CA 1
ATOM 942 C C . SER A 1 126 ? 7.712 -0.425 8.126 1.00 89.38 126 SER A C 1
ATOM 944 O O . SER A 1 126 ? 8.127 -0.383 9.281 1.00 89.38 126 SER A O 1
ATOM 946 N N . LEU A 1 127 ? 7.159 -1.512 7.575 1.00 84.50 127 LEU A N 1
ATOM 947 C CA . LEU A 1 127 ? 7.194 -2.851 8.170 1.00 84.50 127 LEU A CA 1
ATOM 948 C C . LEU A 1 127 ? 8.547 -3.506 7.886 1.00 84.50 127 LEU A C 1
ATOM 950 O O . LEU A 1 127 ? 9.089 -4.117 8.829 1.00 84.50 127 LEU A O 1
#

Foldseek 3Di:
DADPPDDDQDDDPPPDDDDDDDRPDDPDDDAFAADAPPDDPPDDHDADFDFPFWPPVPKDKAWAAPPPRHRPWDADPVDNVWTDDPVVRDIRPDTDMFIWIKTWGCGPNCNPDTDIDIGDRVRVVVD

pLDDT: mean 83.22, std 16.7, range [35.53, 97.44]